Protein AF-A0A2E5HEC0-F1 (afdb_monomer_lite)

Foldseek 3Di:
DWPWDWDWDADPVQQKIKIWTWTADPNDTDIDIAMWGADPVLQTDQPDPVSVVVLCVVCVVVPHHSVVVRVVNSVVNVVVVVCVVVVD

Radius of gyration: 13.95 Å; chains: 1; bounding box: 36×33×37 Å

Structure (mmCIF, N/CA/C/O backbone):
data_AF-A0A2E5HEC0-F1
#
_entry.id   AF-A0A2E5HEC0-F1
#
loop_
_atom_site.group_PDB
_atom_site.id
_atom_site.type_symbol
_atom_site.label_atom_id
_atom_site.label_alt_id
_atom_site.label_comp_id
_atom_site.label_asym_id
_atom_site.label_entity_id
_atom_site.label_seq_id
_atom_site.pdbx_PDB_ins_code
_atom_site.Cartn_x
_atom_site.Cartn_y
_atom_site.Cartn_z
_atom_site.occupancy
_atom_site.B_iso_or_equiv
_atom_site.auth_seq_id
_atom_site.auth_comp_id
_atom_site.auth_asym_id
_atom_site.auth_atom_id
_atom_site.pdbx_PDB_model_num
ATOM 1 N N . MET A 1 1 ? 17.194 6.723 -14.508 1.00 45.28 1 MET A N 1
ATOM 2 C CA . MET A 1 1 ? 16.361 6.464 -13.310 1.00 45.28 1 MET A CA 1
ATOM 3 C C . MET A 1 1 ? 14.946 6.191 -13.793 1.00 45.28 1 MET A C 1
ATOM 5 O O . MET A 1 1 ? 14.463 6.980 -14.592 1.00 45.28 1 MET A O 1
ATOM 9 N N . LEU A 1 2 ? 14.306 5.086 -13.394 1.00 47.66 2 LEU A N 1
ATOM 10 C CA . LEU A 1 2 ? 12.879 4.892 -13.680 1.00 47.66 2 LEU A CA 1
ATOM 11 C C . LEU A 1 2 ? 12.086 5.953 -12.901 1.00 47.66 2 LEU A C 1
ATOM 13 O O . LEU A 1 2 ? 12.082 5.933 -11.672 1.00 47.66 2 LEU A O 1
ATOM 17 N N . HIS A 1 3 ? 11.468 6.901 -13.609 1.00 51.41 3 HIS A N 1
ATOM 18 C CA . HIS A 1 3 ? 10.484 7.822 -13.037 1.00 51.41 3 HIS A CA 1
ATOM 19 C C . HIS A 1 3 ? 9.166 7.076 -12.879 1.00 51.41 3 HIS A C 1
ATOM 21 O O . HIS A 1 3 ? 8.256 7.221 -13.692 1.00 51.41 3 HIS A O 1
ATOM 27 N N . SER A 1 4 ? 9.079 6.233 -11.861 1.00 57.88 4 SER A N 1
ATOM 28 C CA . SER A 1 4 ? 7.799 5.644 -11.512 1.00 57.88 4 SER A CA 1
ATOM 29 C C . SER A 1 4 ? 6.966 6.678 -10.774 1.00 57.88 4 SER A C 1
ATOM 31 O O . SER A 1 4 ? 7.409 7.227 -9.762 1.00 57.88 4 SER A O 1
ATOM 33 N N . LYS A 1 5 ? 5.774 6.968 -11.294 1.00 68.56 5 LYS A N 1
ATOM 34 C CA . LYS A 1 5 ? 4.783 7.759 -10.565 1.00 68.56 5 LYS A CA 1
ATOM 35 C C . LYS A 1 5 ? 4.023 6.813 -9.643 1.00 68.56 5 LYS A C 1
ATOM 37 O O . LYS A 1 5 ? 3.515 5.786 -10.090 1.00 68.56 5 LYS A O 1
ATOM 42 N N . PHE A 1 6 ? 4.024 7.156 -8.362 1.00 76.62 6 PHE A N 1
ATOM 43 C CA . PHE A 1 6 ? 3.268 6.492 -7.310 1.00 76.62 6 PHE A CA 1
ATOM 44 C C . PHE A 1 6 ? 2.033 7.341 -7.021 1.00 76.62 6 PHE A C 1
ATOM 46 O O . PHE A 1 6 ? 2.150 8.555 -6.835 1.00 76.62 6 PHE A O 1
ATOM 53 N N . SER A 1 7 ? 0.859 6.722 -7.024 1.00 84.62 7 SER A N 1
ATOM 54 C CA . SER A 1 7 ? -0.397 7.389 -6.686 1.00 84.62 7 SER A CA 1
ATOM 55 C C . SER A 1 7 ? -1.248 6.471 -5.825 1.00 84.62 7 SER A C 1
ATOM 57 O O . SER A 1 7 ? -1.275 5.259 -6.048 1.00 84.62 7 SER A O 1
ATOM 59 N N . THR A 1 8 ? -1.917 7.060 -4.841 1.00 89.56 8 THR A N 1
ATOM 60 C CA . THR A 1 8 ? -2.756 6.379 -3.852 1.00 89.56 8 THR A CA 1
ATOM 61 C C . THR A 1 8 ? -4.141 7.004 -3.848 1.00 89.56 8 THR A C 1
ATOM 63 O O . THR A 1 8 ? -4.260 8.217 -4.003 1.00 89.56 8 THR A O 1
ATOM 66 N N . SER A 1 9 ? -5.165 6.182 -3.653 1.00 91.44 9 SER A N 1
ATOM 67 C CA . SER A 1 9 ? -6.540 6.616 -3.401 1.00 91.44 9 SER A CA 1
ATOM 68 C C . SER A 1 9 ? -7.074 5.830 -2.220 1.00 91.44 9 SER A C 1
ATOM 70 O O . SER A 1 9 ? -6.865 4.614 -2.157 1.00 91.44 9 SER A O 1
ATOM 72 N N . PHE A 1 10 ? -7.765 6.521 -1.325 1.00 92.31 10 PHE A N 1
ATOM 73 C CA . PHE A 1 10 ? -8.432 5.930 -0.176 1.00 92.31 10 PHE A CA 1
ATOM 74 C C . PHE A 1 10 ? -9.936 5.870 -0.440 1.00 92.31 10 PHE A C 1
ATOM 76 O O . PHE A 1 10 ? -10.511 6.781 -1.030 1.00 92.31 10 PHE A O 1
ATOM 83 N N . ASP A 1 11 ? -10.548 4.755 -0.065 1.00 91.19 11 ASP A N 1
ATOM 84 C CA . ASP A 1 11 ? -11.989 4.539 -0.079 1.00 91.19 11 ASP A CA 1
ATOM 85 C C . ASP A 1 11 ? -12.382 4.158 1.349 1.00 91.19 11 ASP A C 1
ATOM 87 O O . ASP A 1 11 ? -12.090 3.053 1.816 1.00 91.19 11 ASP A O 1
ATOM 91 N N . HIS A 1 12 ? -12.968 5.118 2.063 1.00 86.88 12 HIS A N 1
ATOM 92 C CA . HIS A 1 12 ? -13.333 4.962 3.468 1.00 86.88 12 HIS A CA 1
ATOM 93 C C . HIS A 1 12 ? -14.573 4.091 3.668 1.00 86.88 12 HIS A C 1
ATOM 95 O O . HIS A 1 12 ? -14.663 3.410 4.690 1.00 86.88 12 HIS A O 1
ATOM 101 N N . ASP A 1 13 ? -15.482 4.051 2.690 1.00 89.31 13 ASP A N 1
ATOM 102 C CA . ASP A 1 13 ? -16.685 3.218 2.751 1.00 89.31 13 ASP A CA 1
ATOM 103 C C . ASP A 1 13 ? -16.313 1.730 2.712 1.00 89.31 13 ASP A C 1
ATOM 105 O O . ASP A 1 13 ? -16.900 0.912 3.421 1.00 89.31 13 ASP A O 1
ATOM 109 N N . ASN A 1 14 ? -15.294 1.383 1.917 1.00 91.00 14 ASN A N 1
ATOM 110 C CA . ASN A 1 14 ? -14.807 0.011 1.755 1.00 91.00 14 ASN A CA 1
ATOM 111 C C . ASN A 1 14 ? -13.497 -0.288 2.508 1.00 91.00 14 ASN A C 1
ATOM 113 O O . ASN A 1 14 ? -12.927 -1.366 2.317 1.00 91.00 14 ASN A O 1
ATOM 117 N N . GLN A 1 15 ? -13.003 0.644 3.334 1.00 92.44 15 GLN A N 1
ATOM 118 C CA . GLN A 1 15 ? -11.746 0.528 4.092 1.00 92.44 15 GLN A CA 1
ATOM 119 C C . GLN A 1 15 ? -10.558 0.096 3.217 1.00 92.44 15 GLN A C 1
ATOM 121 O O . GLN A 1 15 ? -9.786 -0.802 3.556 1.00 92.44 15 GLN A O 1
ATOM 126 N N . LEU A 1 16 ? -10.417 0.711 2.047 1.00 93.00 16 LEU A N 1
ATOM 127 C CA . LEU A 1 16 ? -9.505 0.272 0.997 1.00 93.00 16 LEU A CA 1
ATOM 128 C C . LEU A 1 16 ? -8.489 1.366 0.659 1.00 93.00 16 LEU A C 1
ATOM 130 O O . LEU A 1 16 ? -8.824 2.541 0.537 1.00 93.00 16 LEU A O 1
ATOM 134 N N . VAL A 1 17 ? -7.243 0.958 0.415 1.00 93.44 17 VAL A N 1
ATOM 135 C CA . VAL A 1 17 ? -6.276 1.751 -0.349 1.00 93.44 17 VAL A CA 1
ATOM 136 C C . VAL A 1 17 ? -5.957 1.065 -1.668 1.00 93.44 17 VAL A C 1
ATOM 138 O O . VAL A 1 17 ? -5.538 -0.097 -1.713 1.00 93.44 17 VAL A O 1
ATOM 141 N N . SER A 1 18 ? -6.102 1.827 -2.747 1.00 92.62 18 SER A N 1
ATOM 142 C CA . SER A 1 18 ? -5.652 1.456 -4.084 1.00 92.62 18 SER A CA 1
ATOM 143 C C . SER A 1 18 ? -4.377 2.209 -4.433 1.00 92.62 18 SER A C 1
ATOM 145 O O . SER A 1 18 ? -4.268 3.418 -4.225 1.00 92.62 18 SER A O 1
ATOM 147 N N . ILE A 1 19 ? -3.392 1.477 -4.950 1.00 90.81 19 ILE A N 1
ATOM 148 C CA . ILE A 1 19 ? -2.055 1.985 -5.247 1.00 90.81 19 ILE A CA 1
ATOM 149 C C . ILE A 1 19 ? -1.704 1.670 -6.692 1.00 90.81 19 ILE A C 1
ATOM 151 O O . ILE A 1 19 ? -1.582 0.504 -7.071 1.00 90.81 19 ILE A O 1
ATOM 155 N N . TRP A 1 20 ? -1.442 2.713 -7.474 1.00 89.38 20 TRP A N 1
ATOM 156 C CA . TRP A 1 20 ? -1.017 2.590 -8.862 1.00 89.38 20 TRP A CA 1
ATOM 157 C C . TRP A 1 20 ? 0.469 2.896 -8.997 1.00 89.38 20 TRP A C 1
ATOM 159 O O . TRP A 1 20 ? 0.968 3.926 -8.537 1.00 89.38 20 TRP A O 1
ATOM 169 N N . ILE A 1 21 ? 1.171 1.982 -9.662 1.00 85.50 21 ILE A N 1
ATOM 170 C CA . ILE A 1 21 ? 2.577 2.120 -10.018 1.00 85.50 21 ILE A CA 1
ATOM 171 C C . ILE A 1 21 ? 2.689 2.058 -11.534 1.00 85.50 21 ILE A C 1
ATOM 173 O O . ILE A 1 21 ? 2.616 0.983 -12.138 1.00 85.50 21 ILE A O 1
ATOM 177 N N . THR A 1 22 ? 2.928 3.210 -12.146 1.00 84.00 22 THR A N 1
ATOM 178 C CA . THR A 1 22 ? 3.263 3.283 -13.566 1.00 84.00 22 THR A CA 1
ATOM 179 C C . THR A 1 22 ? 4.773 3.153 -13.731 1.00 84.00 22 THR A C 1
ATOM 181 O O . THR A 1 22 ? 5.520 3.981 -13.209 1.00 84.00 22 THR A O 1
ATOM 184 N N . HIS A 1 23 ? 5.240 2.136 -14.456 1.00 74.69 23 HIS A N 1
ATOM 185 C CA . HIS A 1 23 ? 6.664 1.930 -14.725 1.00 74.69 23 HIS A CA 1
ATOM 186 C C . HIS A 1 23 ? 6.911 1.412 -16.148 1.00 74.69 23 HIS A C 1
ATOM 188 O O . HIS A 1 23 ? 6.031 0.829 -16.774 1.00 74.69 23 HIS A O 1
ATOM 194 N N . LYS A 1 24 ? 8.118 1.645 -16.676 1.00 77.81 24 LYS A N 1
ATOM 195 C CA . LYS A 1 24 ? 8.507 1.231 -18.032 1.00 77.81 24 LYS A CA 1
ATOM 196 C C . LYS A 1 24 ? 9.172 -0.150 -17.995 1.00 77.81 24 LYS A C 1
ATOM 198 O O . LYS A 1 24 ? 10.190 -0.299 -17.320 1.00 77.81 24 LYS A O 1
ATOM 203 N N . VAL A 1 25 ? 8.645 -1.130 -18.725 1.00 77.19 25 VAL A N 1
ATOM 204 C CA . VAL A 1 25 ? 9.238 -2.470 -18.909 1.00 77.19 25 VAL A CA 1
ATOM 205 C C . VAL A 1 25 ? 9.457 -2.676 -20.400 1.00 77.19 25 VAL A C 1
ATOM 207 O O . VAL A 1 25 ? 8.514 -2.536 -21.162 1.00 77.19 25 VAL A O 1
ATOM 210 N N . ASN A 1 26 ? 10.689 -2.976 -20.827 1.00 82.94 26 ASN A N 1
ATOM 211 C CA . ASN A 1 26 ? 11.016 -3.226 -22.242 1.00 82.94 26 ASN A CA 1
ATOM 212 C C . ASN A 1 26 ? 10.460 -2.161 -23.208 1.00 82.94 26 ASN A C 1
ATOM 214 O O . ASN A 1 26 ? 9.893 -2.478 -24.240 1.00 82.94 26 ASN A O 1
ATOM 218 N N . GLU A 1 27 ? 10.608 -0.887 -22.843 1.00 82.44 27 GLU A N 1
ATOM 219 C CA . GLU A 1 27 ? 10.095 0.273 -23.588 1.00 82.44 27 GLU A CA 1
ATOM 220 C C . GLU A 1 27 ? 8.570 0.482 -23.598 1.00 82.44 27 GLU A C 1
ATOM 222 O O . GLU A 1 27 ? 8.122 1.543 -24.036 1.00 82.44 27 GLU A O 1
ATOM 227 N N . GLU A 1 28 ? 7.794 -0.407 -22.987 1.00 80.62 28 GLU A N 1
ATOM 228 C CA . GLU A 1 28 ? 6.347 -0.267 -22.823 1.00 80.62 28 GLU A CA 1
ATOM 229 C C . GLU A 1 28 ? 5.984 0.305 -21.448 1.00 80.62 28 GLU A C 1
ATOM 231 O O . GLU A 1 28 ? 6.609 0.001 -20.427 1.00 80.62 28 GLU A O 1
ATOM 236 N N . MET A 1 29 ? 4.954 1.153 -21.405 1.00 80.94 29 MET A N 1
ATOM 237 C CA . MET A 1 29 ? 4.414 1.678 -20.151 1.00 80.94 29 MET A CA 1
ATOM 238 C C . MET A 1 29 ? 3.448 0.661 -19.550 1.00 80.94 29 MET A C 1
ATOM 240 O O . MET A 1 29 ? 2.392 0.391 -20.113 1.00 80.94 29 MET A O 1
ATOM 244 N N . THR A 1 30 ? 3.806 0.117 -18.390 1.00 80.88 30 THR A N 1
ATOM 245 C CA . THR A 1 30 ? 2.993 -0.847 -17.645 1.00 80.88 30 THR A CA 1
ATOM 246 C C . THR A 1 30 ? 2.424 -0.190 -16.391 1.00 80.88 30 THR A C 1
ATOM 248 O O . THR A 1 30 ? 3.113 0.562 -15.698 1.00 80.88 30 THR A O 1
ATOM 251 N N . ASN A 1 31 ? 1.166 -0.501 -16.079 1.00 84.19 31 ASN A N 1
ATOM 252 C CA . ASN A 1 31 ? 0.506 -0.080 -14.847 1.00 84.19 31 ASN A CA 1
ATOM 253 C C . ASN A 1 31 ? 0.282 -1.294 -13.947 1.00 84.19 31 ASN A C 1
ATOM 255 O O . ASN A 1 31 ? -0.376 -2.253 -14.346 1.00 84.19 31 ASN A O 1
ATOM 259 N N . LEU A 1 32 ? 0.804 -1.237 -12.724 1.00 85.31 32 LEU A N 1
ATOM 260 C CA . LEU A 1 32 ? 0.481 -2.187 -11.666 1.00 85.31 32 LEU A CA 1
ATOM 261 C C . LEU A 1 32 ? -0.503 -1.526 -10.701 1.00 85.31 32 LEU A C 1
ATOM 263 O O . LEU A 1 32 ? -0.221 -0.435 -10.212 1.00 85.31 32 LEU A O 1
ATOM 267 N N . ASN A 1 33 ? -1.624 -2.190 -10.419 1.00 88.88 33 ASN A N 1
ATOM 268 C CA . ASN A 1 33 ? -2.579 -1.769 -9.395 1.00 88.88 33 ASN A CA 1
ATOM 269 C C . ASN A 1 33 ? -2.542 -2.754 -8.218 1.00 88.88 33 ASN A C 1
ATOM 271 O O . ASN A 1 33 ? -2.672 -3.963 -8.421 1.00 88.88 33 ASN A O 1
ATOM 275 N N . LEU A 1 34 ? -2.342 -2.243 -7.005 1.00 89.88 34 LEU A N 1
ATOM 276 C CA . LEU A 1 34 ? -2.308 -3.013 -5.767 1.00 89.88 34 LEU A CA 1
ATOM 277 C C . LEU A 1 34 ? -3.354 -2.476 -4.791 1.00 89.88 34 LEU A C 1
ATOM 279 O O . LEU A 1 34 ? -3.325 -1.304 -4.433 1.00 89.88 34 LEU A O 1
ATOM 283 N N . ASN A 1 35 ? -4.215 -3.373 -4.316 1.00 91.19 35 ASN A N 1
ATOM 284 C CA . ASN A 1 35 ? -5.257 -3.071 -3.340 1.00 91.19 35 ASN A CA 1
ATOM 285 C C . ASN A 1 35 ? -4.925 -3.705 -1.987 1.00 91.19 35 ASN A C 1
ATOM 287 O O . ASN A 1 35 ? -4.633 -4.912 -1.925 1.00 91.19 35 ASN A O 1
ATOM 291 N N . PHE A 1 36 ? -5.015 -2.908 -0.926 1.00 92.69 36 PHE A N 1
ATOM 292 C CA . PHE A 1 36 ? -4.852 -3.328 0.465 1.00 92.69 36 PHE A CA 1
ATOM 293 C C . PHE A 1 36 ? -6.009 -2.793 1.305 1.00 92.69 36 PHE A C 1
ATOM 295 O O . PHE A 1 36 ? -6.563 -1.749 0.981 1.00 92.69 36 PHE A O 1
ATOM 302 N N . TYR A 1 37 ? -6.351 -3.505 2.372 1.00 93.56 37 TYR A N 1
ATOM 303 C CA . TYR A 1 37 ? -7.489 -3.178 3.224 1.00 93.56 37 TYR A CA 1
ATOM 304 C C . TYR A 1 37 ? -7.009 -2.725 4.596 1.00 93.56 37 TYR A C 1
ATOM 306 O O . TYR A 1 37 ? -5.976 -3.198 5.080 1.00 93.56 37 TYR A O 1
ATOM 314 N N . PHE A 1 38 ? -7.753 -1.813 5.200 1.00 93.44 38 PHE A N 1
ATOM 315 C CA . PHE A 1 38 ? -7.617 -1.438 6.597 1.00 93.44 38 PHE A CA 1
ATOM 316 C C . PHE A 1 38 ? -8.636 -2.208 7.429 1.00 93.44 38 PHE A C 1
ATOM 318 O O . PHE A 1 38 ? -9.691 -2.589 6.931 1.00 93.44 38 PHE A O 1
ATOM 325 N N . ASP A 1 39 ? -8.305 -2.449 8.691 1.00 92.19 39 ASP A N 1
ATOM 326 C CA . ASP A 1 39 ? -9.272 -2.920 9.670 1.00 92.19 39 ASP A CA 1
ATOM 327 C C . ASP A 1 39 ? -10.096 -1.759 10.254 1.00 92.19 39 ASP A C 1
ATOM 329 O O . ASP A 1 39 ? -9.873 -0.580 9.962 1.00 92.19 39 ASP A O 1
ATOM 333 N N . GLU A 1 40 ? -11.042 -2.099 11.127 1.00 87.81 40 GLU A N 1
ATOM 334 C CA . GLU A 1 40 ? -11.901 -1.144 11.838 1.00 87.81 40 GLU A CA 1
ATOM 335 C C . GLU A 1 40 ? -11.136 -0.123 12.699 1.00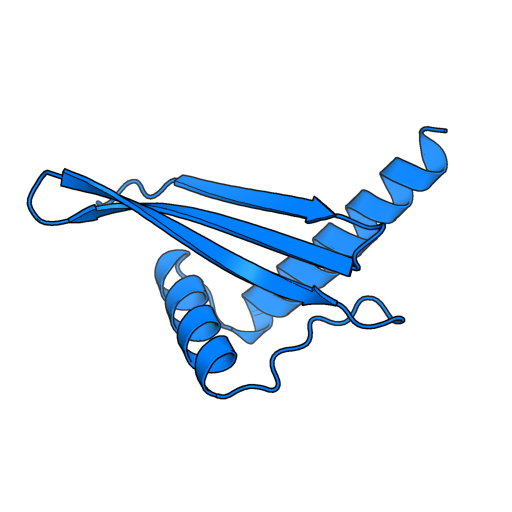 87.81 40 GLU A C 1
ATOM 337 O O . GLU A 1 40 ? -11.677 0.930 13.026 1.00 87.81 40 GLU A O 1
ATOM 342 N N . ASN A 1 41 ? -9.873 -0.402 13.040 1.00 88.69 41 ASN A N 1
ATOM 343 C CA . ASN A 1 41 ? -9.008 0.488 13.814 1.00 88.69 41 ASN A CA 1
ATOM 344 C C . ASN A 1 41 ? -8.097 1.341 12.912 1.00 88.69 41 ASN A C 1
ATOM 346 O O . ASN A 1 41 ? -7.212 2.041 13.409 1.00 88.69 41 ASN A O 1
ATOM 350 N N . GLY A 1 42 ? -8.267 1.266 11.588 1.00 86.38 42 GLY A N 1
ATOM 351 C CA . GLY A 1 42 ? -7.429 1.960 10.614 1.00 86.38 42 GLY A CA 1
ATOM 352 C C . GLY A 1 42 ? -6.032 1.355 10.462 1.00 86.38 42 GLY A C 1
ATOM 353 O O . GLY A 1 42 ? -5.136 2.018 9.942 1.00 86.38 42 GLY A O 1
ATOM 354 N N . SER A 1 43 ? -5.817 0.114 10.909 1.00 91.69 43 SER A N 1
ATOM 355 C CA . SER A 1 43 ? -4.552 -0.596 10.710 1.00 91.69 43 SER A CA 1
ATOM 356 C C . SER A 1 43 ? -4.567 -1.369 9.395 1.00 91.69 43 SER A C 1
ATOM 358 O O . SER A 1 43 ? -5.523 -2.064 9.069 1.00 91.69 43 SER A O 1
ATOM 360 N N . LEU A 1 44 ? -3.479 -1.295 8.634 1.00 93.19 44 LEU A N 1
ATOM 361 C CA . LEU A 1 44 ? -3.364 -1.945 7.334 1.00 93.19 44 LEU A CA 1
ATOM 362 C C . LEU A 1 44 ? -3.191 -3.464 7.498 1.00 93.19 44 LEU A C 1
ATOM 364 O O . LEU A 1 44 ? -2.205 -3.948 8.081 1.00 93.19 44 LEU A O 1
ATOM 368 N N . GLU A 1 45 ? -4.115 -4.227 6.921 1.00 90.56 45 GLU A N 1
ATOM 369 C CA . GLU A 1 45 ? -4.115 -5.683 6.948 1.00 90.56 45 GLU A CA 1
ATOM 370 C C . GLU A 1 45 ? -3.222 -6.270 5.843 1.00 90.56 45 GLU A C 1
ATOM 372 O O . GLU A 1 45 ? -3.507 -6.208 4.647 1.00 90.56 45 GLU A O 1
ATOM 377 N N . ILE A 1 46 ? -2.122 -6.912 6.252 1.00 85.94 46 ILE A N 1
ATOM 378 C CA . ILE A 1 46 ? -1.191 -7.614 5.351 1.00 85.94 46 ILE A CA 1
ATOM 379 C C . ILE A 1 46 ? -0.983 -9.043 5.867 1.00 85.94 46 ILE A C 1
ATOM 381 O O . ILE A 1 46 ? 0.108 -9.425 6.296 1.00 85.94 46 ILE A O 1
ATOM 385 N N . LYS A 1 47 ? -2.065 -9.825 5.898 1.00 77.44 47 LYS A N 1
ATOM 386 C CA . LYS A 1 47 ? -2.062 -11.196 6.442 1.00 77.44 47 LYS A CA 1
ATOM 387 C C . LYS A 1 47 ? -1.706 -12.248 5.388 1.00 77.44 47 LYS A C 1
ATOM 389 O O . LYS A 1 47 ? -1.049 -13.238 5.703 1.00 77.44 47 LYS A O 1
ATOM 394 N N . GLU A 1 48 ? -2.089 -12.029 4.134 1.00 85.19 48 GLU A N 1
ATOM 395 C CA . GLU A 1 48 ? -1.873 -13.007 3.067 1.00 85.19 48 GLU A CA 1
ATOM 396 C C . GLU A 1 48 ? -0.426 -12.991 2.537 1.00 85.19 48 GLU A C 1
ATOM 398 O O . GLU A 1 48 ? 0.117 -11.913 2.263 1.00 85.19 48 GLU A O 1
ATOM 403 N N . PRO A 1 49 ? 0.206 -14.160 2.306 1.00 81.62 49 PRO A N 1
ATOM 404 C CA . PRO A 1 49 ? 1.553 -14.234 1.736 1.00 81.62 49 PRO A CA 1
ATOM 405 C C . PRO A 1 49 ? 1.698 -13.498 0.394 1.00 81.62 49 PRO A C 1
ATOM 407 O O . PRO A 1 49 ? 2.694 -12.810 0.174 1.00 81.62 49 PRO A O 1
ATOM 410 N N . SER A 1 50 ? 0.687 -13.586 -0.477 1.00 82.88 50 SER A N 1
ATOM 411 C CA . SER A 1 50 ? 0.640 -12.886 -1.769 1.00 82.88 50 SER A CA 1
ATOM 412 C C . SER A 1 50 ? 0.686 -11.365 -1.587 1.00 82.88 50 SER A C 1
ATOM 414 O O . SER A 1 50 ? 1.539 -10.690 -2.164 1.00 82.88 50 SER A O 1
ATOM 416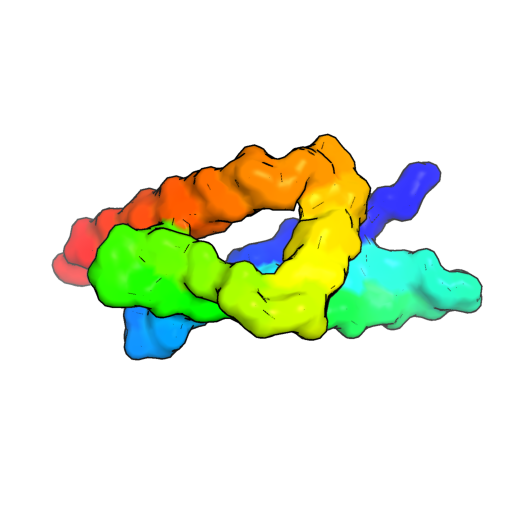 N N . LYS A 1 51 ? -0.169 -10.828 -0.710 1.00 83.06 51 LYS A N 1
ATOM 417 C CA . LYS A 1 51 ? -0.216 -9.404 -0.357 1.00 83.06 51 LYS A CA 1
ATOM 418 C C . LYS A 1 51 ? 1.082 -8.939 0.289 1.00 83.06 51 LYS A C 1
ATOM 420 O O . LYS A 1 51 ? 1.555 -7.849 -0.022 1.00 83.06 51 LYS A O 1
ATOM 425 N N . ARG A 1 52 ? 1.699 -9.768 1.135 1.00 87.50 52 ARG A N 1
ATOM 426 C CA . ARG A 1 52 ? 2.991 -9.468 1.764 1.00 87.50 52 ARG A CA 1
ATOM 427 C C . ARG A 1 52 ? 4.103 -9.295 0.731 1.00 87.50 52 ARG A C 1
ATOM 429 O O . ARG A 1 52 ? 4.875 -8.341 0.835 1.00 87.50 52 ARG A O 1
ATOM 436 N N . GLU A 1 53 ? 4.172 -10.170 -0.270 1.00 89.94 53 GLU A N 1
ATOM 437 C CA . GLU A 1 53 ? 5.156 -10.061 -1.353 1.00 89.94 53 GLU A CA 1
ATOM 438 C C . GLU A 1 53 ? 4.894 -8.841 -2.246 1.00 89.94 53 GLU A C 1
ATOM 440 O O . GLU A 1 53 ? 5.829 -8.082 -2.524 1.00 89.94 53 GLU A O 1
ATOM 445 N N . SER A 1 54 ? 3.636 -8.573 -2.613 1.00 88.88 54 SER A N 1
ATOM 446 C CA . SER A 1 54 ? 3.256 -7.350 -3.336 1.00 88.88 54 SER A CA 1
ATOM 447 C C . SER A 1 54 ? 3.616 -6.083 -2.557 1.00 88.88 54 SER A C 1
ATOM 449 O O . SER A 1 54 ? 4.177 -5.143 -3.118 1.00 88.88 54 SER A O 1
ATOM 451 N N . PHE A 1 55 ? 3.373 -6.066 -1.246 1.00 89.62 55 PHE A N 1
ATOM 452 C CA . PHE A 1 55 ? 3.706 -4.935 -0.385 1.00 89.62 55 PHE A CA 1
ATOM 453 C C . PHE A 1 55 ? 5.221 -4.744 -0.242 1.00 89.62 55 PHE A C 1
ATOM 455 O O . PHE A 1 55 ? 5.734 -3.627 -0.306 1.00 89.62 55 PHE A O 1
ATOM 462 N N . LYS A 1 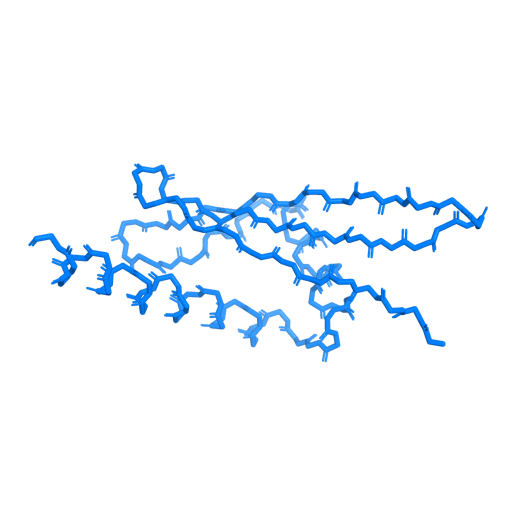56 ? 5.978 -5.840 -0.121 1.00 90.25 56 LYS A N 1
ATOM 463 C CA . LYS A 1 56 ? 7.447 -5.823 -0.121 1.00 90.25 56 LYS A CA 1
ATOM 464 C C . LYS A 1 56 ? 8.014 -5.339 -1.453 1.00 90.25 56 LYS A C 1
ATOM 466 O O . LYS A 1 56 ? 9.052 -4.674 -1.479 1.00 90.25 56 LYS A O 1
ATOM 471 N N . TYR A 1 57 ? 7.388 -5.705 -2.569 1.00 88.38 57 TYR A N 1
ATOM 472 C CA . TYR A 1 57 ? 7.731 -5.176 -3.886 1.00 88.38 57 TYR A CA 1
ATOM 473 C C . TYR A 1 57 ? 7.490 -3.665 -3.941 1.00 88.38 57 TYR A C 1
ATOM 475 O O . TYR A 1 57 ? 8.411 -2.922 -4.274 1.00 88.38 57 TYR A O 1
ATOM 483 N 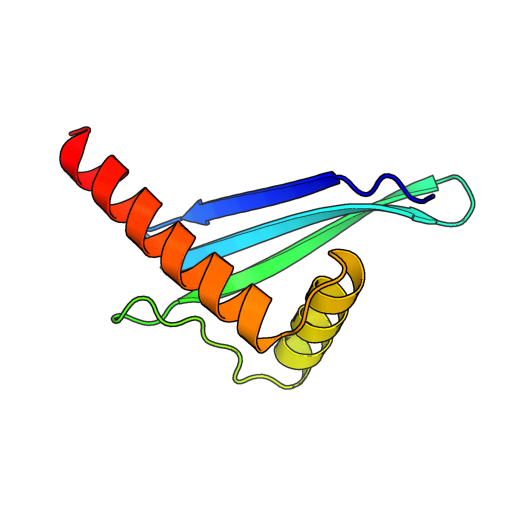N . LEU A 1 58 ? 6.308 -3.207 -3.524 1.00 88.06 58 LEU A N 1
ATOM 484 C CA . LEU A 1 58 ? 5.963 -1.790 -3.492 1.00 88.06 58 LEU A CA 1
ATOM 485 C C . LEU A 1 58 ? 6.929 -0.979 -2.614 1.00 88.06 58 LEU A C 1
ATOM 487 O O . LEU A 1 58 ? 7.456 0.033 -3.067 1.00 88.06 58 LEU A O 1
ATOM 491 N N . ALA A 1 59 ? 7.233 -1.452 -1.401 1.00 89.44 59 ALA A N 1
ATOM 492 C CA . ALA A 1 59 ? 8.178 -0.791 -0.502 1.00 89.44 59 ALA A CA 1
ATOM 493 C C . ALA A 1 59 ? 9.558 -0.609 -1.155 1.00 89.44 59 ALA A C 1
ATOM 495 O O . ALA A 1 59 ? 10.122 0.484 -1.128 1.00 89.44 59 ALA A O 1
ATOM 496 N N . ARG A 1 60 ? 10.074 -1.649 -1.827 1.00 87.94 60 ARG A N 1
ATOM 497 C CA . ARG A 1 60 ? 11.321 -1.553 -2.604 1.00 87.94 60 ARG A CA 1
ATOM 498 C C . ARG A 1 60 ? 11.207 -0.539 -3.741 1.00 87.94 60 ARG A C 1
ATOM 500 O O . ARG A 1 60 ? 12.141 0.225 -3.969 1.00 87.94 60 ARG A O 1
ATOM 507 N N . HIS A 1 61 ? 10.071 -0.525 -4.430 1.00 84.44 61 HIS A N 1
ATOM 508 C CA . HIS A 1 61 ? 9.831 0.335 -5.582 1.00 84.44 61 HIS A CA 1
ATOM 509 C C . HIS A 1 61 ? 9.860 1.826 -5.221 1.00 84.44 61 HIS A C 1
ATOM 511 O O . HIS A 1 61 ? 10.493 2.619 -5.915 1.00 84.44 61 HIS A O 1
ATOM 517 N N . VAL A 1 62 ? 9.258 2.199 -4.091 1.00 83.69 62 VAL A N 1
ATOM 518 C CA . VAL A 1 62 ? 9.275 3.579 -3.572 1.00 83.69 62 VAL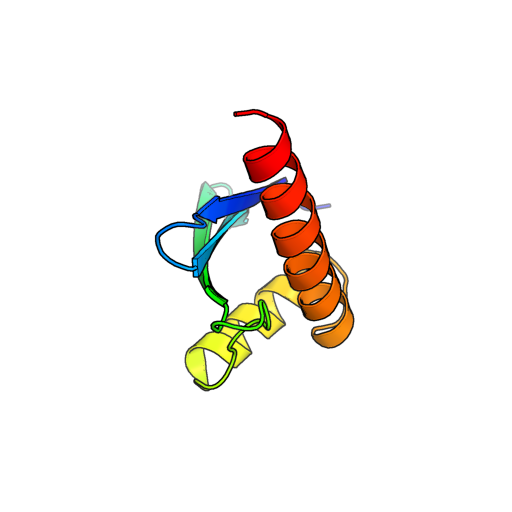 A CA 1
ATOM 519 C C . VAL A 1 62 ? 10.475 3.858 -2.653 1.00 83.69 62 VAL A C 1
ATOM 521 O O . VAL A 1 62 ? 10.493 4.849 -1.930 1.00 83.69 62 VAL A O 1
ATOM 524 N N . LYS A 1 63 ? 11.504 2.996 -2.692 1.00 87.50 63 LYS A N 1
ATOM 525 C CA . LYS A 1 63 ? 12.767 3.122 -1.938 1.00 87.50 63 LYS A CA 1
ATOM 526 C C . LYS A 1 63 ? 12.576 3.281 -0.421 1.00 87.50 63 LYS A C 1
ATOM 528 O O . LYS A 1 63 ? 13.280 4.055 0.224 1.00 87.50 63 LYS A O 1
ATOM 533 N N . THR A 1 64 ? 11.652 2.520 0.159 1.00 89.19 64 THR A N 1
ATOM 534 C CA . THR A 1 64 ? 11.360 2.518 1.599 1.00 89.19 64 THR A CA 1
ATOM 535 C C . THR A 1 64 ? 11.349 1.099 2.183 1.00 89.19 64 THR A C 1
ATOM 537 O O . THR A 1 64 ? 11.569 0.107 1.486 1.00 89.19 64 THR A O 1
ATOM 540 N N . THR A 1 65 ? 11.117 0.983 3.490 1.00 92.31 65 THR A N 1
ATOM 541 C CA . THR A 1 65 ? 10.939 -0.305 4.175 1.00 92.31 65 THR A CA 1
ATOM 542 C C . THR A 1 65 ? 9.455 -0.625 4.342 1.00 92.31 65 THR A C 1
ATOM 544 O O . THR A 1 65 ? 8.630 0.283 4.408 1.00 92.31 65 THR A O 1
ATOM 547 N N . MET A 1 66 ? 9.098 -1.912 4.453 1.00 90.19 66 MET A N 1
ATOM 548 C CA . MET A 1 66 ? 7.696 -2.301 4.677 1.00 90.19 66 MET A CA 1
ATOM 549 C C . MET A 1 66 ? 7.084 -1.618 5.913 1.00 90.19 66 MET A C 1
ATOM 551 O O . MET A 1 66 ? 6.006 -1.058 5.765 1.00 90.19 66 MET A O 1
ATOM 555 N N . PRO A 1 67 ? 7.740 -1.567 7.094 1.00 92.31 67 PRO A N 1
ATOM 556 C CA . PRO A 1 67 ? 7.158 -0.880 8.248 1.00 92.31 67 PRO A CA 1
ATOM 557 C C . PRO A 1 67 ? 6.927 0.614 8.000 1.00 92.31 67 PRO A C 1
ATOM 559 O O . PRO A 1 67 ? 5.882 1.139 8.352 1.00 92.31 67 PRO A O 1
ATOM 562 N N . LYS A 1 68 ? 7.870 1.300 7.339 1.00 91.62 68 LYS A N 1
ATOM 563 C CA . LYS A 1 68 ? 7.724 2.730 7.034 1.00 91.62 68 LYS A CA 1
ATOM 564 C C . LYS A 1 68 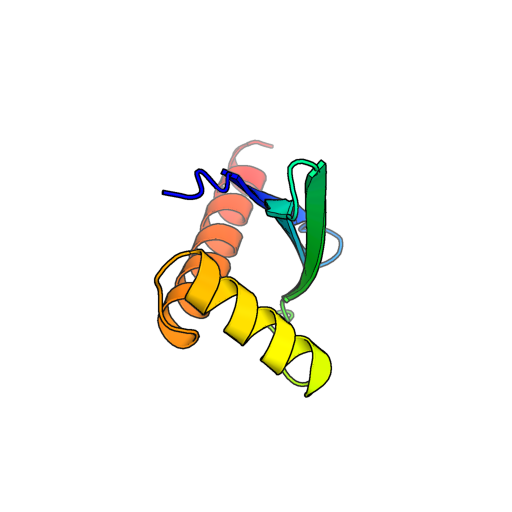? 6.597 2.994 6.042 1.00 91.62 68 LYS A C 1
ATOM 566 O O . LYS A 1 68 ? 5.854 3.948 6.225 1.00 91.62 68 LYS A O 1
ATOM 571 N N . LEU A 1 69 ? 6.471 2.159 5.008 1.00 92.06 69 LEU A N 1
ATOM 572 C CA . LEU A 1 69 ? 5.366 2.260 4.056 1.00 92.06 69 LEU A CA 1
ATOM 573 C C . LEU A 1 69 ? 4.024 1.990 4.733 1.00 92.06 69 LEU A C 1
ATOM 575 O O . LEU A 1 69 ? 3.067 2.705 4.472 1.00 92.06 69 LEU A O 1
ATOM 579 N N . LYS A 1 70 ? 3.969 0.972 5.597 1.00 93.56 70 LYS A N 1
ATOM 580 C CA . LYS A 1 70 ? 2.765 0.620 6.347 1.00 93.56 70 LYS A CA 1
ATOM 581 C C . LYS A 1 70 ? 2.300 1.808 7.188 1.00 93.56 70 LYS A C 1
ATOM 583 O O . LYS A 1 70 ? 1.206 2.301 6.950 1.00 93.56 70 LYS A O 1
ATOM 588 N N . ASN A 1 71 ? 3.176 2.332 8.044 1.00 94.50 71 ASN A N 1
ATOM 589 C CA . ASN A 1 71 ? 2.856 3.480 8.891 1.00 94.50 71 ASN A CA 1
ATOM 590 C C . ASN A 1 71 ? 2.466 4.716 8.065 1.00 94.50 71 ASN A C 1
ATOM 592 O O . ASN A 1 71 ? 1.571 5.454 8.449 1.00 94.50 71 ASN A O 1
ATOM 596 N N . TYR A 1 72 ? 3.126 4.954 6.926 1.00 92.88 72 TYR A N 1
ATOM 597 C CA . TYR A 1 72 ? 2.771 6.063 6.037 1.00 92.88 72 TYR A CA 1
ATOM 598 C C . TYR A 1 72 ? 1.333 5.946 5.512 1.00 92.88 72 TYR A C 1
ATOM 600 O O . TYR A 1 72 ? 0.604 6.934 5.534 1.00 92.88 72 TYR A O 1
ATOM 608 N N . LEU A 1 73 ? 0.931 4.758 5.050 1.00 93.31 73 LEU A N 1
ATOM 609 C CA . LEU A 1 73 ? -0.417 4.523 4.530 1.00 93.31 73 LEU A CA 1
ATOM 610 C C . LEU A 1 73 ? -1.475 4.589 5.634 1.00 93.31 73 LEU A C 1
ATOM 612 O O . LEU A 1 73 ? -2.530 5.161 5.398 1.00 93.31 73 LEU A O 1
ATOM 616 N N . GLU A 1 74 ? -1.185 4.052 6.821 1.00 94.50 74 GLU A N 1
ATOM 617 C CA . GLU A 1 74 ? -2.074 4.133 7.992 1.00 94.50 74 GLU A CA 1
ATOM 618 C C . GLU A 1 74 ? -2.292 5.583 8.433 1.00 94.50 74 GLU A C 1
ATOM 620 O O . GLU A 1 74 ? -3.434 6.017 8.550 1.00 94.50 74 GLU A O 1
ATOM 625 N N . ASN A 1 75 ? -1.216 6.362 8.580 1.00 93.81 75 ASN A N 1
ATOM 626 C CA . ASN A 1 75 ? -1.325 7.777 8.937 1.00 93.81 75 ASN A CA 1
ATOM 627 C C . ASN A 1 75 ? -2.084 8.568 7.865 1.00 93.81 75 ASN A C 1
ATOM 629 O O . ASN A 1 75 ? -2.975 9.340 8.189 1.00 93.81 75 ASN A O 1
ATOM 633 N N . SER A 1 76 ? -1.768 8.341 6.585 1.00 91.75 76 SER A N 1
ATOM 634 C CA . SER A 1 76 ? -2.425 9.055 5.481 1.00 91.75 76 SER A CA 1
ATOM 635 C C . SER A 1 76 ? -3.918 8.741 5.412 1.00 91.75 76 SER A C 1
ATOM 637 O O . SER A 1 76 ? -4.708 9.636 5.152 1.00 91.75 76 SER A O 1
ATOM 639 N N . TYR A 1 77 ? -4.309 7.490 5.666 1.00 90.69 77 TYR A N 1
ATOM 640 C CA . TYR A 1 77 ? -5.713 7.090 5.719 1.00 90.69 77 TYR A CA 1
ATOM 641 C C . TYR A 1 77 ? -6.459 7.774 6.872 1.00 90.69 77 TYR A C 1
ATOM 643 O O . TYR A 1 77 ? -7.582 8.231 6.692 1.00 90.69 77 TYR A O 1
ATOM 651 N N . GLN A 1 78 ? -5.836 7.881 8.048 1.00 88.31 78 GLN A N 1
ATOM 652 C CA . GLN A 1 78 ? -6.423 8.585 9.190 1.00 88.31 78 GLN A CA 1
ATOM 653 C C . GLN A 1 78 ? -6.537 10.095 8.938 1.00 88.31 78 GLN A C 1
ATOM 655 O O . GLN A 1 78 ? -7.583 10.677 9.214 1.00 88.31 78 GLN A O 1
ATOM 660 N N . ASP A 1 79 ? -5.496 10.716 8.378 1.00 88.12 79 ASP A N 1
ATOM 661 C CA . ASP A 1 79 ? -5.487 12.146 8.055 1.00 88.12 79 ASP A CA 1
ATOM 662 C C . ASP A 1 79 ? -6.546 12.497 6.990 1.00 88.12 79 ASP A C 1
ATOM 664 O O . ASP A 1 79 ? -7.255 13.495 7.132 1.00 88.12 79 ASP A O 1
ATOM 668 N N . ASP A 1 80 ? -6.684 11.667 5.947 1.00 86.25 80 ASP A N 1
ATOM 669 C CA . ASP A 1 80 ? -7.695 11.823 4.886 1.00 86.25 80 ASP A CA 1
ATOM 670 C C . ASP A 1 80 ? -9.117 11.642 5.443 1.00 86.25 80 ASP A C 1
ATOM 672 O O . ASP A 1 80 ? -10.005 12.443 5.153 1.00 86.25 80 ASP A O 1
ATOM 676 N N . PHE A 1 81 ? -9.311 10.671 6.347 1.00 80.88 81 PHE A N 1
ATOM 677 C CA . PHE A 1 81 ? -10.593 10.443 7.016 1.00 80.88 81 PHE A CA 1
ATOM 678 C C . PHE A 1 81 ? -11.032 11.641 7.869 1.00 80.88 81 PHE A C 1
ATOM 680 O O . PHE A 1 81 ? -12.203 12.021 7.846 1.00 80.88 81 PHE A O 1
ATOM 687 N N . VAL A 1 82 ? -10.105 12.258 8.612 1.00 79.50 82 VAL A N 1
ATOM 688 C CA . VAL A 1 82 ? -10.399 13.462 9.408 1.00 79.50 82 VAL A CA 1
ATOM 689 C C . VAL A 1 82 ? -10.821 14.614 8.497 1.00 79.50 82 VAL A C 1
ATOM 691 O O . VAL A 1 82 ? -11.855 15.229 8.740 1.00 79.50 82 VAL A O 1
ATOM 694 N N . GLN A 1 83 ? -10.087 14.863 7.410 1.00 76.31 83 GLN A N 1
ATOM 695 C CA . GLN A 1 83 ? -10.435 15.919 6.451 1.00 76.31 83 GLN A CA 1
ATOM 696 C C . GLN A 1 83 ? -11.780 15.660 5.759 1.00 76.31 83 GLN A C 1
ATOM 698 O O . GLN A 1 83 ? -12.555 16.594 5.548 1.00 76.31 83 GLN A O 1
ATOM 703 N N . PHE A 1 84 ? -12.086 14.400 5.443 1.00 71.19 84 PHE A N 1
ATOM 704 C CA . PHE A 1 84 ? -13.380 13.991 4.900 1.00 71.19 84 PHE A CA 1
ATOM 705 C C . PHE A 1 84 ? -14.535 14.238 5.886 1.00 71.19 84 PHE A C 1
ATOM 707 O O . PHE A 1 84 ? -15.612 14.679 5.479 1.00 71.19 84 PHE A O 1
ATOM 714 N N . ALA A 1 85 ? -14.316 13.980 7.179 1.00 71.69 85 ALA A N 1
ATOM 715 C CA . ALA A 1 85 ? -15.306 14.202 8.231 1.00 71.69 85 ALA A CA 1
ATOM 716 C C . ALA A 1 85 ? -15.513 15.692 8.561 1.00 71.69 85 ALA A C 1
ATOM 718 O O . ALA A 1 85 ? -16.627 16.088 8.887 1.00 71.69 85 ALA A O 1
ATOM 719 N N . GLU A 1 86 ? -14.465 16.517 8.476 1.00 74.19 86 GLU A N 1
ATOM 720 C CA . GLU A 1 86 ? -14.532 17.967 8.724 1.00 74.19 86 GLU A CA 1
ATOM 721 C C . GLU A 1 86 ? -15.060 18.769 7.520 1.00 74.19 86 GLU A C 1
ATOM 723 O O . GLU A 1 86 ? -15.532 19.894 7.682 1.00 74.19 86 GLU A O 1
ATOM 728 N N . GLY A 1 87 ? -14.970 18.209 6.309 1.00 58.19 87 GLY A N 1
ATOM 729 C CA . GLY A 1 87 ? -15.394 18.837 5.054 1.00 58.19 87 GLY A CA 1
ATOM 730 C C . GLY A 1 87 ? -16.871 18.654 4.678 1.00 58.19 87 GLY A C 1
ATOM 731 O O . GLY A 1 87 ? -17.248 19.081 3.584 1.00 58.19 87 GLY A O 1
ATOM 732 N N . ASN A 1 88 ? -17.683 18.031 5.543 1.00 46.44 88 ASN A N 1
ATOM 733 C CA . ASN A 1 88 ? -19.131 17.832 5.373 1.00 46.44 88 ASN A CA 1
ATOM 734 C C . ASN A 1 88 ? -19.954 18.607 6.407 1.00 46.44 88 ASN A C 1
ATOM 736 O O . ASN A 1 88 ? -19.722 18.414 7.621 1.00 46.44 88 ASN A O 1
#

pLDDT: mean 84.52, std 10.82, range [45.28, 94.5]

Sequence (88 aa):
MLHSKFSTSFDHDNQLVSIWITHKVNEEMTNLNLNFYFDENGSLEIKEPSKRESFKYLARHVKTTMPKLKNYLENSYQDDFVQFAEGN

Secondary structure (DSSP, 8-state):
---PEEEEEEETTTTEEEEEEEEEETTEEEEEEEEEEE-TTS-EE--SHHHHHHHHHHHHHTT--HHHHHHHHHHHHHHHHHHHHHT-